Protein AF-A0A7W1BEU1-F1 (afdb_monomer_lite)

Secondary structure (DSSP, 8-state):
-HHHHHHHHHHHHHHHHHHHHHHHHS--TTPPPP-HHHHHHHHHHHHTS--SSTTSSSS-EEEEEE-SS--GGG-SEEEEEEETTEEEE-SSHHHHHHHHHHHHHTTPPP----

pLDDT: mean 84.26, std 11.95, range [44.59, 95.56]

Sequence (114 aa):
MEELAAQTYCQRAALELAALIRHQRKPTGRTRRDSALLRSCVTRALEALTIPDQVGDGPWQVGTRPLRRSGRGGLKFIPTAHRGETVVMVNTPQEAEELVAFLNFCGMQEFTSG

Structure (mmCIF, N/CA/C/O backbone):
data_AF-A0A7W1BEU1-F1
#
_entry.id   AF-A0A7W1BEU1-F1
#
loop_
_atom_site.group_PDB
_atom_site.id
_atom_site.type_symbol
_atom_site.label_atom_id
_atom_site.label_alt_id
_atom_site.label_comp_id
_atom_site.label_asym_id
_atom_site.label_entity_id
_atom_site.label_seq_id
_atom_site.pdbx_PDB_ins_code
_atom_site.Cartn_x
_atom_site.Cartn_y
_atom_site.Cartn_z
_atom_site.occupancy
_atom_site.B_iso_or_equiv
_atom_site.auth_seq_id
_atom_site.auth_comp_id
_atom_site.auth_asym_id
_atom_site.auth_atom_id
_atom_site.pdbx_PDB_model_num
ATOM 1 N N . MET A 1 1 ? -9.444 17.813 16.621 1.00 58.22 1 MET A N 1
ATOM 2 C CA . MET A 1 1 ? -9.096 18.329 15.273 1.00 58.22 1 MET A CA 1
ATOM 3 C C . MET A 1 1 ? -8.242 17.328 14.501 1.00 58.22 1 MET A C 1
ATOM 5 O O . MET A 1 1 ? -8.527 17.100 13.335 1.00 58.22 1 MET A O 1
ATOM 9 N N . GLU A 1 2 ? -7.254 16.699 15.142 1.00 59.03 2 GLU A N 1
ATOM 10 C CA . GLU A 1 2 ? -6.359 15.707 14.518 1.00 59.03 2 GLU A CA 1
ATOM 11 C C . GLU A 1 2 ? -7.083 14.448 14.012 1.00 59.03 2 GLU A C 1
ATOM 13 O O . GLU A 1 2 ? -6.791 13.968 12.923 1.00 59.03 2 GLU A O 1
ATOM 18 N N . GLU A 1 3 ? -8.111 13.984 14.723 1.00 58.03 3 GLU A N 1
ATOM 19 C CA . GLU A 1 3 ? -8.905 12.806 14.338 1.00 58.03 3 GLU A CA 1
ATOM 20 C C . GLU A 1 3 ? -9.653 12.984 12.997 1.00 58.03 3 GLU A C 1
ATOM 22 O O . GLU A 1 3 ? -9.668 12.089 12.153 1.00 58.03 3 GLU A O 1
ATOM 27 N N . LEU A 1 4 ? -10.177 14.190 12.730 1.00 61.69 4 LEU A N 1
ATOM 28 C CA . LEU A 1 4 ? -10.800 14.547 11.444 1.00 61.69 4 LEU A CA 1
ATOM 29 C C . LEU A 1 4 ? -9.769 14.615 10.303 1.00 61.69 4 LEU A C 1
ATOM 31 O O . LEU A 1 4 ? -10.073 14.271 9.155 1.00 61.69 4 LEU A O 1
ATOM 35 N N . ALA A 1 5 ? -8.539 15.039 10.606 1.00 71.00 5 ALA A N 1
ATOM 36 C CA . ALA A 1 5 ? -7.449 15.064 9.635 1.00 71.00 5 ALA A CA 1
ATOM 37 C C . ALA A 1 5 ? -6.998 13.638 9.276 1.00 71.00 5 ALA A C 1
ATOM 39 O O . ALA A 1 5 ? -6.882 13.319 8.091 1.00 71.00 5 ALA A O 1
ATOM 40 N N . ALA A 1 6 ? -6.840 12.760 10.272 1.00 68.62 6 ALA A N 1
ATOM 41 C CA . ALA A 1 6 ? -6.508 11.349 10.072 1.00 68.62 6 ALA A CA 1
ATOM 42 C C . ALA A 1 6 ? -7.557 10.630 9.207 1.00 68.62 6 ALA A C 1
ATOM 44 O O . ALA A 1 6 ? -7.209 9.974 8.222 1.00 68.62 6 ALA A O 1
ATOM 45 N N . GLN A 1 7 ? -8.848 10.840 9.487 1.00 75.81 7 GLN A N 1
ATOM 46 C CA . GLN A 1 7 ? -9.936 10.265 8.691 1.00 75.81 7 GLN A CA 1
ATOM 47 C C . GLN A 1 7 ? -9.905 10.745 7.229 1.00 75.81 7 GLN A C 1
ATOM 49 O O . GLN A 1 7 ? -10.108 9.957 6.300 1.00 75.81 7 GLN A O 1
ATOM 54 N N . THR A 1 8 ? -9.573 12.020 7.008 1.00 84.88 8 THR A N 1
ATOM 55 C CA . THR A 1 8 ? -9.420 12.595 5.662 1.00 84.88 8 THR A CA 1
ATOM 56 C C . THR A 1 8 ? -8.251 11.955 4.901 1.00 84.88 8 THR A C 1
ATOM 58 O O . THR A 1 8 ? -8.369 11.680 3.702 1.00 84.88 8 THR A O 1
ATOM 61 N N . TYR A 1 9 ? -7.129 11.675 5.572 1.00 86.06 9 TYR A N 1
ATOM 62 C CA . TYR A 1 9 ? -5.991 10.987 4.955 1.00 86.06 9 TYR A CA 1
ATOM 63 C C . TYR A 1 9 ? -6.307 9.528 4.616 1.00 86.06 9 TYR A C 1
ATOM 65 O O . TYR A 1 9 ? -5.982 9.100 3.507 1.00 86.06 9 TYR A O 1
ATOM 73 N N . CYS A 1 10 ? -7.004 8.795 5.493 1.00 87.94 10 CYS A N 1
ATOM 74 C CA . CYS A 1 10 ? -7.461 7.430 5.208 1.00 87.94 10 CYS A CA 1
ATOM 75 C C . CYS A 1 10 ? -8.337 7.373 3.944 1.00 87.94 10 CYS A C 1
ATOM 77 O O . CYS A 1 10 ? -8.099 6.550 3.059 1.00 87.94 10 CYS A O 1
ATOM 79 N N . GLN A 1 11 ? -9.307 8.283 3.803 1.00 87.94 11 GLN A N 1
ATOM 80 C CA . GLN A 1 11 ? -10.194 8.326 2.632 1.00 87.94 11 GLN A CA 1
ATOM 81 C C . GLN A 1 11 ? -9.445 8.644 1.330 1.00 87.94 11 GLN A C 1
ATOM 83 O O . GLN A 1 11 ? -9.637 7.966 0.319 1.00 87.94 11 GLN A O 1
ATOM 88 N N . ARG A 1 12 ? -8.562 9.652 1.343 1.00 89.12 12 ARG A N 1
ATOM 89 C CA . ARG A 1 12 ? -7.760 10.021 0.162 1.00 89.12 12 ARG A CA 1
ATOM 90 C C . ARG A 1 12 ? -6.811 8.900 -0.248 1.00 89.12 12 ARG A C 1
ATOM 92 O O . ARG A 1 12 ? -6.716 8.578 -1.432 1.00 89.12 12 ARG A O 1
ATOM 99 N N . ALA A 1 13 ? -6.153 8.274 0.724 1.00 89.88 13 ALA A N 1
ATOM 100 C CA . ALA A 1 13 ? -5.260 7.157 0.466 1.00 89.88 13 ALA A CA 1
ATOM 101 C C . ALA A 1 13 ? -6.005 5.955 -0.124 1.00 89.88 13 ALA A C 1
ATOM 103 O O . ALA A 1 13 ? -5.483 5.336 -1.043 1.00 89.88 13 ALA A O 1
ATOM 104 N N . ALA A 1 14 ? -7.229 5.657 0.327 1.00 90.69 14 ALA A N 1
ATOM 105 C CA . ALA A 1 14 ? -8.024 4.559 -0.226 1.00 90.69 14 ALA A CA 1
ATOM 106 C C . ALA A 1 14 ? -8.288 4.729 -1.736 1.00 90.69 14 ALA A C 1
ATOM 108 O O . ALA A 1 14 ? -8.179 3.763 -2.495 1.00 90.69 14 ALA A O 1
ATOM 109 N N . LEU A 1 15 ? -8.571 5.956 -2.192 1.00 90.44 15 LEU A N 1
ATOM 110 C CA . LEU A 1 15 ? -8.766 6.261 -3.615 1.00 90.44 15 LEU A CA 1
ATOM 111 C C . LEU A 1 15 ? -7.477 6.075 -4.425 1.00 90.44 15 LEU A C 1
ATOM 113 O O . LEU A 1 15 ? -7.488 5.423 -5.474 1.00 90.44 15 LEU A O 1
ATOM 117 N N . GLU A 1 16 ? -6.356 6.603 -3.928 1.00 92.88 16 GLU A N 1
ATOM 118 C CA . GLU A 1 16 ? -5.062 6.442 -4.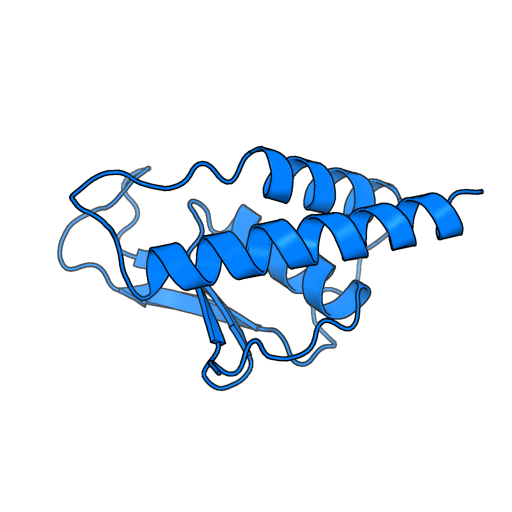598 1.00 92.88 16 GLU A CA 1
ATOM 119 C C . GLU A 1 16 ? -4.599 4.985 -4.616 1.00 92.88 16 GLU A C 1
ATOM 121 O O . GLU A 1 16 ? -4.057 4.515 -5.620 1.00 92.88 16 GLU A O 1
ATOM 126 N N . LEU A 1 17 ? -4.864 4.242 -3.543 1.00 92.81 17 LEU A N 1
ATOM 127 C CA . LEU A 1 17 ? -4.519 2.835 -3.430 1.00 92.81 17 LEU A CA 1
ATOM 128 C C . LEU A 1 17 ? -5.335 1.985 -4.404 1.00 92.81 17 LEU A C 1
ATOM 130 O O . LEU A 1 17 ? -4.760 1.166 -5.117 1.00 92.81 17 LEU A O 1
ATOM 134 N N . ALA A 1 18 ? -6.643 2.225 -4.522 1.00 91.38 18 ALA A N 1
ATOM 135 C CA . ALA A 1 18 ? -7.481 1.551 -5.512 1.00 91.38 18 ALA A CA 1
ATOM 136 C C . ALA A 1 18 ? -6.978 1.800 -6.947 1.00 91.38 18 ALA A C 1
ATOM 138 O O . ALA A 1 18 ? -6.905 0.873 -7.762 1.00 91.38 18 ALA A O 1
ATOM 139 N N . ALA A 1 19 ? -6.577 3.036 -7.260 1.00 90.38 19 ALA A N 1
ATOM 140 C CA . ALA A 1 19 ? -6.016 3.384 -8.563 1.00 90.38 19 ALA A CA 1
ATOM 141 C C . ALA A 1 19 ? -4.638 2.737 -8.805 1.00 90.38 19 ALA A C 1
ATOM 143 O O . ALA A 1 19 ? -4.369 2.244 -9.907 1.00 90.38 19 ALA A O 1
ATOM 144 N N . LEU A 1 20 ? -3.780 2.694 -7.781 1.00 92.31 20 LEU A N 1
ATOM 145 C CA . LEU A 1 20 ? -2.484 2.022 -7.825 1.00 92.31 20 LEU A CA 1
ATOM 146 C C . LEU A 1 20 ? -2.643 0.513 -8.035 1.00 92.31 20 LEU A C 1
ATOM 148 O O . LEU A 1 20 ? -2.025 -0.030 -8.947 1.00 92.31 20 LEU A O 1
ATOM 152 N N . ILE A 1 21 ? -3.501 -0.150 -7.258 1.00 91.88 21 ILE A N 1
ATOM 153 C CA . ILE A 1 21 ? -3.786 -1.588 -7.372 1.00 91.88 21 ILE A CA 1
ATOM 154 C C . ILE A 1 21 ? -4.302 -1.914 -8.774 1.00 91.88 21 ILE A C 1
ATOM 156 O O . ILE A 1 21 ? -3.801 -2.836 -9.420 1.00 91.88 21 ILE A O 1
ATOM 160 N N . ARG A 1 22 ? -5.253 -1.127 -9.293 1.00 90.62 22 ARG A N 1
ATOM 161 C CA . ARG A 1 22 ? -5.777 -1.305 -10.655 1.00 90.62 22 ARG A CA 1
ATOM 162 C C . ARG A 1 22 ? -4.665 -1.231 -11.699 1.00 90.62 22 ARG A C 1
ATOM 164 O O . ARG A 1 22 ? -4.588 -2.092 -12.574 1.00 90.62 22 ARG A O 1
ATOM 171 N N . HIS A 1 23 ? -3.789 -0.234 -11.585 1.00 90.75 23 HIS A N 1
ATOM 172 C CA . HIS A 1 23 ? -2.645 -0.084 -12.478 1.00 90.75 23 HIS A CA 1
ATOM 173 C C . HIS A 1 23 ? -1.639 -1.240 -12.341 1.00 90.75 23 HIS A C 1
ATOM 175 O O . HIS A 1 23 ? -1.127 -1.720 -13.344 1.00 90.75 23 HIS A O 1
ATOM 181 N N . GLN A 1 24 ? -1.375 -1.732 -11.129 1.00 90.69 24 GLN A N 1
ATOM 182 C CA . GLN A 1 24 ? -0.460 -2.857 -10.902 1.00 90.69 24 GLN A CA 1
ATOM 183 C C . GLN A 1 24 ? -1.002 -4.185 -11.439 1.00 90.69 24 GLN A C 1
ATOM 185 O O . GLN A 1 24 ? -0.225 -4.998 -11.940 1.00 90.69 24 GLN A O 1
ATOM 190 N N . ARG A 1 25 ? -2.323 -4.398 -11.366 1.00 89.00 25 ARG A N 1
ATOM 191 C CA . ARG A 1 25 ? -3.000 -5.573 -11.936 1.00 89.00 25 ARG A CA 1
ATOM 192 C C . ARG A 1 25 ? -3.020 -5.536 -13.467 1.00 89.00 25 ARG A C 1
ATOM 194 O O . ARG A 1 25 ? -2.850 -6.572 -14.103 1.00 89.00 25 ARG A O 1
ATOM 201 N N . LYS A 1 26 ? -3.223 -4.356 -14.063 1.00 87.69 26 LYS A N 1
ATOM 202 C CA . LYS A 1 26 ? -3.279 -4.152 -15.522 1.00 87.69 26 LYS A CA 1
ATOM 203 C C . LYS A 1 26 ? -2.378 -2.981 -15.941 1.00 87.69 26 LYS A C 1
ATOM 205 O O . LYS A 1 26 ? -2.885 -1.898 -16.241 1.00 87.69 26 LYS A O 1
ATOM 210 N N . PRO A 1 27 ? -1.047 -3.171 -15.955 1.00 83.19 27 PRO A N 1
ATOM 211 C CA . PRO A 1 27 ? -0.124 -2.105 -16.316 1.00 83.19 27 PRO A CA 1
ATOM 212 C C . PRO A 1 27 ? -0.276 -1.744 -17.796 1.00 83.19 27 PRO A C 1
ATOM 214 O O . PRO A 1 27 ? -0.149 -2.587 -18.683 1.00 83.19 27 PRO A O 1
ATOM 217 N N . THR A 1 28 ? -0.539 -0.470 -18.075 1.00 79.12 28 THR A N 1
ATOM 218 C CA . THR A 1 28 ? -0.591 0.070 -19.436 1.00 79.12 28 THR A CA 1
ATOM 219 C C . THR A 1 28 ? 0.817 0.466 -19.878 1.00 79.12 28 THR A C 1
ATOM 221 O O . THR A 1 28 ? 1.315 1.540 -19.533 1.00 79.12 28 THR A O 1
ATOM 224 N N . GLY A 1 29 ? 1.477 -0.413 -20.633 1.00 79.06 29 GLY A N 1
ATOM 225 C CA . GLY A 1 29 ? 2.838 -0.191 -21.124 1.00 79.06 29 GLY A CA 1
ATOM 226 C C . GLY A 1 29 ? 3.913 -0.359 -20.042 1.00 79.06 29 GLY A C 1
ATOM 227 O O . GLY A 1 29 ? 3.741 -1.098 -19.076 1.00 79.06 29 GLY A O 1
ATOM 228 N N . ARG A 1 30 ? 5.064 0.304 -20.224 1.00 75.88 30 ARG A N 1
ATOM 229 C CA . ARG A 1 30 ? 6.201 0.255 -19.276 1.00 75.88 30 ARG A CA 1
ATOM 230 C C . ARG A 1 30 ? 6.169 1.371 -18.224 1.00 75.88 30 ARG A C 1
ATOM 232 O O . ARG A 1 30 ? 7.088 1.472 -17.411 1.00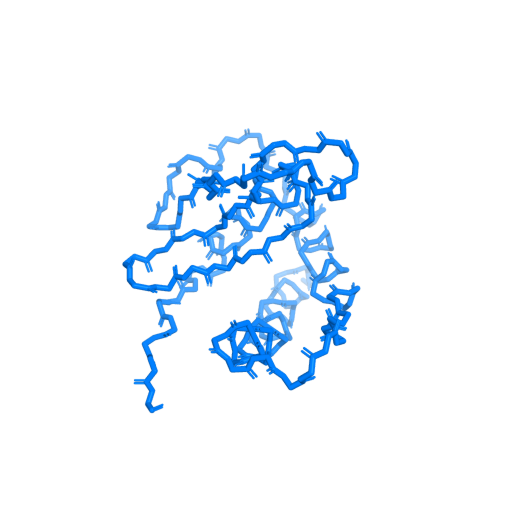 75.88 30 ARG A O 1
ATOM 239 N N . THR A 1 31 ? 5.141 2.213 -18.252 1.00 75.88 31 THR A N 1
ATOM 240 C CA . THR A 1 31 ? 5.015 3.373 -17.370 1.00 75.88 31 THR A CA 1
ATOM 241 C C . THR A 1 31 ? 4.497 2.936 -16.011 1.00 75.88 31 THR A C 1
ATOM 243 O O . THR A 1 31 ? 3.540 2.173 -15.926 1.00 75.88 31 THR A O 1
ATOM 246 N N . ARG A 1 32 ? 5.127 3.434 -14.946 1.00 77.25 32 ARG A N 1
ATOM 247 C CA . ARG A 1 32 ? 4.647 3.249 -13.575 1.00 77.25 32 ARG A CA 1
ATOM 248 C C . ARG A 1 32 ? 3.739 4.409 -13.196 1.00 77.25 32 ARG A C 1
ATOM 250 O O . ARG A 1 32 ? 4.054 5.553 -13.517 1.00 77.25 32 ARG A O 1
ATOM 257 N N . ARG A 1 33 ? 2.663 4.121 -12.470 1.00 83.50 33 ARG A N 1
ATOM 258 C CA . ARG A 1 33 ? 1.891 5.151 -11.772 1.00 83.50 33 ARG A CA 1
ATOM 259 C C . ARG A 1 33 ? 2.733 5.738 -10.637 1.00 83.50 33 ARG A C 1
ATOM 261 O O . ARG A 1 33 ? 3.338 4.988 -9.872 1.00 83.50 33 ARG A O 1
ATOM 268 N N . ASP A 1 34 ? 2.759 7.063 -10.545 1.00 82.88 34 ASP A N 1
ATOM 269 C CA . ASP A 1 34 ? 3.323 7.761 -9.393 1.00 82.88 34 ASP A CA 1
ATOM 270 C C . ASP A 1 34 ? 2.442 7.534 -8.154 1.00 82.88 34 ASP A C 1
ATOM 272 O O . ASP A 1 34 ? 1.215 7.572 -8.231 1.00 82.88 34 ASP A O 1
ATOM 276 N N . SER A 1 35 ? 3.077 7.275 -7.015 1.00 86.00 35 SER A N 1
ATOM 277 C CA . SER A 1 35 ? 2.436 7.080 -5.714 1.00 86.00 35 SER A CA 1
ATOM 278 C C . SER A 1 35 ? 2.818 8.172 -4.708 1.00 86.00 35 SER A C 1
ATOM 280 O O . SER A 1 35 ? 2.615 7.994 -3.510 1.00 86.00 35 SER A O 1
ATOM 282 N N . ALA A 1 36 ? 3.371 9.309 -5.151 1.00 89.12 36 ALA A N 1
ATOM 283 C CA . ALA A 1 36 ? 3.754 10.424 -4.281 1.00 89.12 36 ALA A CA 1
ATOM 284 C C . ALA A 1 36 ? 2.611 10.919 -3.379 1.00 89.12 36 ALA A C 1
ATOM 286 O O . ALA A 1 36 ? 2.834 11.131 -2.189 1.00 89.12 36 ALA A O 1
ATOM 287 N N . LEU A 1 37 ? 1.387 11.034 -3.909 1.00 88.00 37 LEU A N 1
ATOM 288 C CA . LEU A 1 37 ? 0.218 11.432 -3.115 1.00 88.00 37 LEU A CA 1
ATOM 289 C C . LEU A 1 37 ? -0.128 10.397 -2.037 1.00 88.00 37 LEU A C 1
ATOM 291 O O . LEU A 1 37 ? -0.332 10.771 -0.885 1.00 88.00 37 LEU A O 1
ATOM 295 N N . LEU A 1 38 ? -0.121 9.104 -2.385 1.00 90.81 38 LEU A N 1
ATOM 296 C CA . LEU A 1 38 ? -0.328 8.020 -1.421 1.00 90.81 38 LEU A CA 1
ATOM 297 C C . LEU A 1 38 ? 0.720 8.081 -0.304 1.00 90.81 38 LEU A C 1
ATOM 299 O O . LEU A 1 38 ? 0.355 8.063 0.867 1.00 90.81 38 LEU A O 1
ATOM 303 N N . ARG A 1 39 ? 2.003 8.217 -0.663 1.00 90.62 39 ARG A N 1
ATOM 304 C CA . ARG A 1 39 ? 3.102 8.335 0.306 1.00 90.62 39 ARG A CA 1
ATOM 305 C C . ARG A 1 39 ? 2.906 9.533 1.226 1.00 90.62 39 ARG A C 1
ATOM 307 O O . ARG A 1 39 ? 2.995 9.381 2.433 1.00 90.62 39 ARG A O 1
ATOM 314 N N . SER A 1 40 ? 2.539 10.692 0.678 1.00 89.88 40 SER A N 1
ATOM 315 C CA . SER A 1 40 ? 2.254 11.872 1.496 1.00 89.88 40 SER A CA 1
ATOM 316 C C . SER A 1 40 ? 1.098 11.643 2.473 1.00 89.88 40 SER A C 1
ATOM 318 O O . SER A 1 40 ? 1.183 12.121 3.599 1.00 89.88 40 SER A O 1
ATOM 320 N N . CYS A 1 41 ? 0.023 10.951 2.079 1.00 88.81 41 CYS A N 1
ATOM 321 C CA . CYS A 1 41 ? -1.077 10.639 2.996 1.00 88.81 41 CYS A CA 1
ATOM 322 C C . CYS A 1 41 ? -0.646 9.671 4.102 1.00 88.81 41 CYS A C 1
ATOM 324 O O . CYS A 1 41 ? -0.974 9.912 5.260 1.00 88.81 41 CYS A O 1
ATOM 326 N N . VAL A 1 42 ? 0.105 8.623 3.750 1.00 89.69 42 VAL A N 1
ATOM 327 C CA . VAL A 1 42 ? 0.648 7.643 4.702 1.00 89.69 42 VAL A CA 1
ATOM 328 C C . VAL A 1 42 ? 1.540 8.342 5.723 1.00 89.69 42 VAL A C 1
ATOM 330 O O . VAL A 1 42 ? 1.260 8.267 6.913 1.00 89.69 42 VAL A O 1
ATOM 333 N N . THR A 1 43 ? 2.542 9.102 5.273 1.00 88.56 43 THR A N 1
ATOM 334 C CA . THR A 1 43 ? 3.458 9.823 6.166 1.00 88.56 43 THR A CA 1
ATOM 335 C C . THR A 1 43 ? 2.703 10.762 7.102 1.00 88.56 43 THR A C 1
ATOM 337 O O . THR A 1 43 ? 2.914 10.713 8.304 1.00 88.56 43 THR A O 1
ATOM 340 N N . ARG A 1 44 ? 1.763 11.567 6.587 1.00 86.69 44 ARG A N 1
ATOM 341 C CA . ARG A 1 44 ? 0.992 12.508 7.419 1.00 86.69 44 ARG A CA 1
ATOM 342 C C . ARG A 1 44 ? 0.099 11.819 8.445 1.00 86.69 44 ARG A C 1
ATOM 344 O O . ARG A 1 44 ? -0.053 12.325 9.551 1.00 86.69 44 ARG A O 1
ATOM 351 N N . ALA A 1 45 ? -0.515 10.699 8.078 1.00 83.06 45 ALA A N 1
ATOM 352 C CA . ALA A 1 45 ? -1.334 9.931 9.003 1.00 83.06 45 ALA A CA 1
ATOM 353 C C . ALA A 1 45 ? -0.481 9.261 10.084 1.00 83.06 45 ALA A C 1
ATOM 355 O O . ALA A 1 45 ? -0.864 9.291 11.246 1.00 83.06 45 ALA A O 1
ATOM 356 N N . LEU A 1 46 ? 0.684 8.718 9.721 1.00 82.25 46 LEU A N 1
ATOM 357 C CA . LEU A 1 46 ? 1.614 8.125 10.678 1.00 82.25 46 LEU A CA 1
ATOM 358 C C . LEU A 1 46 ? 2.261 9.176 11.586 1.00 82.25 46 LEU A C 1
ATOM 360 O O . LEU A 1 46 ? 2.408 8.912 12.764 1.00 82.25 46 LEU A O 1
ATOM 364 N N . GLU A 1 47 ? 2.583 10.378 11.098 1.00 82.81 47 GLU A N 1
ATOM 365 C CA . GLU A 1 47 ? 3.067 11.492 11.937 1.00 82.81 47 GLU A CA 1
ATOM 366 C C . GLU A 1 47 ? 2.043 11.902 13.007 1.00 82.81 47 GLU A C 1
ATOM 368 O O . GLU A 1 47 ? 2.417 12.266 14.120 1.00 82.81 47 GLU A O 1
ATOM 373 N N . ALA A 1 48 ? 0.749 11.845 12.674 1.00 73.38 48 ALA A N 1
ATOM 374 C CA . ALA A 1 48 ? -0.337 12.133 13.609 1.00 73.38 48 ALA A CA 1
ATOM 375 C C . ALA A 1 48 ? -0.554 11.010 14.638 1.00 73.38 48 ALA A C 1
ATOM 377 O O . ALA A 1 48 ? -1.246 11.208 15.635 1.00 73.38 48 ALA A O 1
ATOM 378 N N . LEU A 1 49 ? 0.024 9.833 14.404 1.00 68.38 49 LEU A N 1
ATOM 379 C CA . LEU A 1 49 ? -0.074 8.687 15.285 1.00 68.38 49 LEU A CA 1
ATOM 380 C C . LEU A 1 49 ? 1.253 8.519 16.008 1.00 68.38 49 LEU A C 1
ATOM 382 O O . LEU A 1 49 ? 2.290 8.249 15.416 1.00 68.38 49 LEU A O 1
ATOM 386 N N . THR A 1 50 ? 1.247 8.641 17.325 1.00 60.94 50 THR A N 1
ATOM 387 C CA . THR A 1 50 ? 2.414 8.264 18.121 1.00 60.94 50 THR A CA 1
ATOM 388 C C . THR A 1 50 ? 2.523 6.732 18.093 1.00 60.94 50 THR A C 1
ATOM 390 O O . THR A 1 50 ? 1.992 6.070 18.977 1.00 60.94 50 THR A O 1
ATOM 393 N N . ILE A 1 51 ? 3.112 6.139 17.043 1.00 58.59 51 ILE A N 1
ATOM 394 C CA . ILE A 1 51 ? 3.209 4.676 16.885 1.00 58.59 51 ILE A CA 1
ATOM 395 C C . ILE A 1 51 ? 4.621 4.196 17.226 1.00 58.59 51 ILE A C 1
ATOM 397 O O . ILE A 1 51 ? 5.533 4.394 16.424 1.00 58.59 51 ILE A O 1
ATOM 401 N N . PRO A 1 52 ? 4.796 3.491 18.357 1.00 51.25 52 PRO A N 1
ATOM 402 C CA . PRO A 1 52 ? 5.909 2.560 18.509 1.00 51.25 52 PRO A CA 1
ATOM 403 C C . PRO A 1 52 ? 5.520 1.102 18.202 1.00 51.25 52 PRO A C 1
ATOM 405 O O . PRO A 1 52 ? 6.364 0.377 17.697 1.00 51.25 52 PRO A O 1
ATOM 408 N N . ASP A 1 53 ? 4.267 0.669 18.429 1.00 51.97 53 ASP A N 1
ATOM 409 C CA . ASP A 1 53 ? 3.980 -0.780 18.586 1.00 51.97 53 ASP A CA 1
ATOM 410 C C . ASP A 1 53 ? 2.835 -1.384 17.745 1.00 51.97 53 ASP A C 1
ATOM 412 O O . ASP A 1 53 ? 2.697 -2.603 17.692 1.00 51.97 53 ASP A O 1
ATOM 416 N N . GLN A 1 54 ? 2.012 -0.602 17.037 1.00 52.31 54 GLN A N 1
ATOM 417 C CA . GLN A 1 54 ? 0.834 -1.159 16.331 1.00 52.31 54 GLN A CA 1
ATOM 418 C C . GLN A 1 54 ? 1.105 -1.679 14.910 1.00 52.31 54 GLN A C 1
ATOM 420 O O . GLN A 1 54 ? 0.183 -2.076 14.202 1.00 52.31 54 GLN A O 1
ATOM 425 N N . VAL A 1 55 ? 2.368 -1.720 14.477 1.00 54.34 55 VAL A N 1
ATOM 426 C CA . VAL A 1 55 ? 2.737 -2.240 13.147 1.00 54.34 55 VAL A CA 1
ATOM 427 C C . VAL A 1 55 ? 2.479 -3.757 13.039 1.00 54.34 55 VAL A C 1
ATOM 429 O O . VAL A 1 55 ? 2.317 -4.267 11.932 1.00 54.34 55 VAL A O 1
ATOM 432 N N . GLY A 1 56 ? 2.385 -4.473 14.170 1.00 55.66 56 GLY A N 1
ATOM 433 C CA . GLY A 1 56 ? 2.222 -5.933 14.211 1.00 55.66 56 GLY A CA 1
ATOM 434 C C . GLY A 1 56 ? 0.783 -6.467 14.259 1.00 55.66 56 GLY A C 1
ATOM 435 O O . GLY A 1 56 ? 0.550 -7.586 13.805 1.00 55.66 56 GLY A O 1
ATOM 436 N N . ASP A 1 57 ? -0.183 -5.689 14.753 1.00 69.88 57 ASP A N 1
ATOM 437 C CA . ASP A 1 57 ? -1.545 -6.176 15.017 1.00 69.88 57 ASP A CA 1
ATOM 438 C C . ASP A 1 57 ? -2.523 -5.720 13.930 1.00 69.88 57 ASP A C 1
ATOM 440 O O . ASP A 1 57 ? -3.254 -4.738 14.064 1.00 69.88 57 ASP A O 1
ATOM 444 N N . GLY A 1 58 ? -2.559 -6.448 12.814 1.00 82.81 58 GLY A N 1
ATOM 445 C CA . GLY A 1 58 ? -3.604 -6.238 11.822 1.00 82.81 58 GLY A CA 1
ATOM 446 C C . GLY A 1 58 ? -3.580 -7.201 10.636 1.00 82.81 58 GLY A C 1
ATOM 447 O O . GLY A 1 58 ? -2.628 -7.957 10.434 1.00 82.81 58 GLY A O 1
ATOM 448 N N . PRO A 1 59 ? -4.665 -7.221 9.844 1.00 92.44 59 PRO A N 1
ATOM 449 C CA . PRO A 1 59 ? -4.832 -8.182 8.760 1.00 92.44 59 PRO A CA 1
ATOM 450 C C . PRO A 1 59 ? -3.943 -7.892 7.542 1.00 92.44 59 PRO A C 1
ATOM 452 O O . PRO A 1 59 ? -3.782 -8.773 6.697 1.00 92.44 59 PRO A O 1
ATOM 455 N N . TRP A 1 60 ? -3.394 -6.679 7.417 1.00 93.81 60 TRP A N 1
ATOM 456 C CA . TRP A 1 60 ? -2.366 -6.378 6.425 1.00 93.81 60 TRP A CA 1
ATOM 457 C C . TRP A 1 60 ? -0.990 -6.759 6.942 1.00 93.81 60 TRP A C 1
ATOM 459 O O . TRP A 1 60 ? -0.662 -6.518 8.100 1.00 93.81 60 TRP A O 1
ATOM 469 N N . GLN A 1 61 ? -0.186 -7.331 6.053 1.00 94.38 61 GLN A N 1
ATOM 470 C CA . GLN A 1 61 ? 1.112 -7.907 6.367 1.00 94.38 61 GLN A CA 1
ATOM 471 C C . GLN A 1 61 ? 2.173 -7.440 5.369 1.00 94.38 61 GLN A C 1
ATOM 473 O O . GLN A 1 61 ? 1.900 -7.222 4.179 1.00 94.38 61 GLN A O 1
ATOM 478 N N . VAL A 1 62 ? 3.412 -7.308 5.845 1.00 94.69 62 VAL A N 1
ATOM 479 C CA . VAL A 1 62 ? 4.572 -7.040 4.987 1.00 94.69 62 VAL A CA 1
ATOM 480 C C . VAL A 1 62 ? 4.961 -8.331 4.275 1.00 94.69 62 VAL A C 1
ATOM 482 O O . VAL A 1 62 ? 4.939 -9.418 4.844 1.00 94.69 62 VAL A O 1
ATOM 485 N N . GLY A 1 63 ? 5.317 -8.223 3.003 1.00 94.19 63 GLY A N 1
ATOM 486 C CA . GLY A 1 63 ? 5.779 -9.341 2.197 1.00 94.19 63 GLY A CA 1
ATOM 487 C C . GLY A 1 63 ? 6.812 -8.907 1.172 1.00 94.19 63 GLY A C 1
ATOM 488 O O . GLY A 1 63 ? 7.170 -7.731 1.054 1.00 94.19 63 GLY A O 1
ATOM 489 N N . THR A 1 64 ? 7.285 -9.873 0.393 1.00 95.12 64 THR A N 1
ATOM 490 C CA . THR A 1 64 ? 8.186 -9.605 -0.725 1.00 95.12 64 THR A CA 1
ATOM 491 C C . THR A 1 64 ? 7.846 -10.485 -1.919 1.00 95.12 64 THR A C 1
ATOM 493 O O . THR A 1 64 ? 7.373 -11.612 -1.780 1.00 95.12 64 THR A O 1
ATOM 496 N N . ARG A 1 65 ? 8.122 -9.975 -3.121 1.00 92.31 65 ARG A N 1
ATOM 497 C CA . ARG A 1 65 ? 8.047 -10.735 -4.369 1.00 92.31 65 ARG A CA 1
ATOM 498 C C . ARG A 1 65 ? 9.435 -10.826 -5.004 1.00 92.31 65 ARG A C 1
ATOM 500 O O . ARG A 1 65 ? 9.998 -9.783 -5.341 1.00 92.31 65 ARG A O 1
ATOM 507 N N . PRO A 1 66 ? 9.998 -12.026 -5.221 1.00 93.06 66 PRO A N 1
ATOM 508 C CA . PRO A 1 66 ? 11.344 -12.162 -5.765 1.00 93.06 66 PRO A CA 1
ATOM 509 C C . PRO A 1 66 ? 11.431 -11.651 -7.208 1.00 93.06 66 PRO A C 1
ATOM 511 O O . PRO A 1 66 ? 10.500 -11.801 -8.006 1.00 93.06 66 PRO A O 1
ATOM 514 N N . LEU A 1 67 ? 12.578 -11.069 -7.558 1.00 90.50 67 LEU A N 1
ATOM 515 C CA . LEU A 1 67 ? 12.906 -10.634 -8.910 1.00 90.50 67 LEU A CA 1
ATOM 516 C C . LEU A 1 67 ? 13.993 -11.524 -9.516 1.00 90.50 67 LEU A C 1
ATOM 518 O O . LEU A 1 67 ? 14.952 -11.907 -8.855 1.00 90.50 67 LEU A O 1
ATOM 522 N N . ARG A 1 68 ? 13.888 -11.792 -10.823 1.00 89.44 68 ARG A N 1
ATOM 523 C CA . ARG A 1 68 ? 14.928 -12.520 -11.578 1.00 89.44 68 ARG A CA 1
ATOM 524 C C . ARG A 1 68 ? 16.199 -11.692 -11.817 1.00 89.44 68 ARG A C 1
ATOM 526 O O . ARG A 1 68 ? 17.243 -12.252 -12.124 1.00 89.44 68 ARG A O 1
ATOM 533 N N . ARG A 1 69 ? 16.101 -10.363 -11.739 1.00 87.88 69 ARG A N 1
ATOM 534 C CA . ARG A 1 69 ? 17.200 -9.395 -11.891 1.00 87.88 69 ARG A CA 1
ATOM 535 C C . ARG A 1 69 ? 17.007 -8.278 -10.874 1.00 87.88 69 ARG A C 1
ATOM 537 O O . ARG A 1 69 ? 15.865 -8.001 -10.514 1.00 87.88 69 ARG A O 1
ATOM 544 N N . SER A 1 70 ? 18.089 -7.628 -10.451 1.00 87.25 70 SER A N 1
ATOM 545 C CA . SER A 1 70 ? 17.995 -6.494 -9.528 1.00 87.25 70 SER A CA 1
ATOM 546 C C . SER A 1 70 ? 17.052 -5.415 -10.070 1.00 87.25 70 SER A C 1
ATOM 548 O O . SER A 1 70 ? 17.147 -5.004 -11.227 1.00 87.25 70 SER A O 1
ATOM 550 N N . GLY A 1 71 ? 16.113 -4.999 -9.226 1.00 81.56 71 GLY A N 1
ATOM 551 C CA . GLY A 1 71 ? 15.179 -3.909 -9.455 1.00 81.56 71 GLY A CA 1
ATOM 552 C C . GLY A 1 71 ? 15.759 -2.554 -9.049 1.00 81.56 71 GLY A C 1
ATOM 553 O O . GLY A 1 71 ? 16.975 -2.348 -9.019 1.00 81.56 71 GLY A O 1
ATOM 554 N N . ARG A 1 72 ? 14.873 -1.600 -8.735 1.00 74.44 72 ARG A N 1
ATOM 555 C CA . ARG A 1 72 ? 15.280 -0.270 -8.252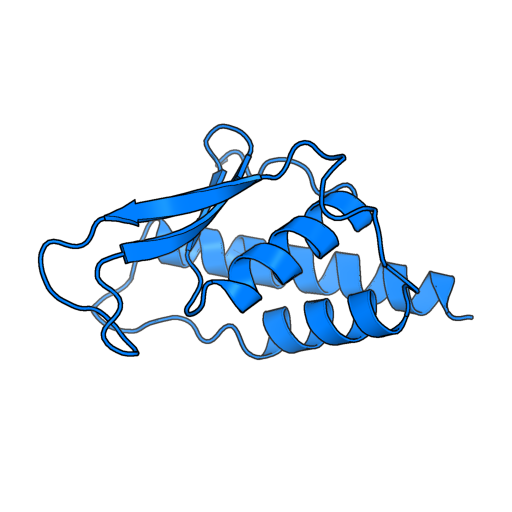 1.00 74.44 72 ARG A CA 1
ATOM 556 C C . ARG A 1 72 ? 16.027 -0.384 -6.922 1.00 74.44 72 ARG A C 1
ATOM 558 O O . ARG A 1 72 ? 15.747 -1.274 -6.126 1.00 74.44 72 ARG A O 1
ATOM 565 N N . GLY A 1 73 ? 17.001 0.504 -6.717 1.00 79.62 73 GLY A N 1
ATOM 566 C CA . GLY A 1 73 ? 17.841 0.496 -5.515 1.00 79.62 73 GLY A CA 1
ATOM 567 C C . GLY A 1 73 ? 18.703 -0.764 -5.363 1.00 79.62 73 GLY A C 1
ATOM 568 O O . GLY A 1 73 ? 19.171 -1.044 -4.270 1.00 79.62 73 GLY A O 1
ATOM 569 N N . GLY A 1 74 ? 18.877 -1.557 -6.430 1.00 85.44 74 GLY A N 1
ATOM 570 C CA . GLY A 1 74 ? 19.637 -2.810 -6.388 1.00 85.44 74 GLY A CA 1
ATOM 571 C C . GLY A 1 74 ? 18.902 -3.983 -5.727 1.00 85.44 74 GLY A C 1
ATOM 572 O O . GLY A 1 74 ? 19.479 -5.066 -5.616 1.00 85.44 74 GLY A O 1
ATOM 573 N N . LEU A 1 75 ? 17.636 -3.807 -5.327 1.00 88.38 75 LEU A N 1
ATOM 574 C CA . LEU A 1 75 ? 16.867 -4.829 -4.617 1.00 88.38 75 LEU A CA 1
ATOM 575 C C . LEU A 1 75 ? 16.609 -6.056 -5.496 1.00 88.38 75 LEU A C 1
ATOM 577 O O . LEU A 1 75 ? 16.189 -5.942 -6.645 1.00 88.38 75 LEU A O 1
ATOM 581 N N . LYS A 1 76 ? 16.797 -7.255 -4.940 1.00 92.69 76 LYS A N 1
ATOM 582 C CA . LYS A 1 76 ? 16.493 -8.532 -5.620 1.00 92.69 76 LYS A CA 1
ATOM 583 C C . LYS A 1 76 ? 15.031 -8.969 -5.461 1.00 92.69 76 LYS A C 1
ATOM 585 O O . LYS A 1 76 ? 14.662 -10.072 -5.853 1.00 92.69 76 LYS A O 1
ATOM 590 N N . PHE A 1 77 ? 14.201 -8.112 -4.884 1.00 93.31 77 PHE A N 1
ATOM 591 C CA . PHE A 1 77 ? 12.790 -8.352 -4.628 1.00 93.31 77 PHE A CA 1
ATOM 592 C C . PHE A 1 77 ? 12.009 -7.038 -4.721 1.00 93.31 77 PHE A C 1
ATOM 594 O O . PHE A 1 77 ? 12.587 -5.952 -4.681 1.00 93.31 77 PHE A O 1
ATOM 601 N N . ILE A 1 78 ? 10.692 -7.148 -4.863 1.00 92.31 78 ILE A N 1
ATOM 602 C CA . ILE A 1 78 ? 9.741 -6.049 -4.736 1.00 92.31 78 ILE A CA 1
ATOM 603 C C . ILE A 1 78 ? 9.131 -6.140 -3.333 1.00 92.31 78 ILE A C 1
ATOM 605 O O . ILE A 1 78 ? 8.526 -7.170 -3.031 1.00 92.31 78 ILE A O 1
ATOM 609 N N . PRO A 1 79 ? 9.281 -5.120 -2.479 1.00 94.56 79 PRO A N 1
ATOM 610 C CA . PRO A 1 79 ? 8.566 -5.041 -1.209 1.00 94.56 79 PRO A CA 1
ATOM 611 C C . PRO A 1 79 ? 7.054 -4.920 -1.438 1.00 94.56 79 PRO A C 1
ATOM 613 O O . PRO A 1 79 ? 6.616 -4.250 -2.381 1.00 94.56 79 PRO A O 1
ATOM 616 N N . THR A 1 80 ? 6.248 -5.572 -0.601 1.00 95.56 80 THR A N 1
ATOM 617 C CA . THR A 1 80 ? 4.788 -5.592 -0.755 1.00 95.56 80 THR A CA 1
ATOM 618 C C . THR A 1 80 ? 4.051 -5.419 0.565 1.00 95.56 80 THR A C 1
ATOM 620 O O . THR A 1 80 ? 4.474 -5.974 1.574 1.00 95.56 80 THR A O 1
ATOM 623 N N . ALA A 1 81 ? 2.893 -4.763 0.522 1.00 95.12 81 ALA A N 1
ATOM 624 C CA . ALA A 1 81 ? 1.847 -4.886 1.535 1.00 95.12 81 ALA A CA 1
ATOM 625 C C . ALA A 1 81 ? 0.763 -5.835 1.006 1.00 95.12 81 ALA A C 1
ATOM 627 O O . ALA A 1 81 ? 0.362 -5.710 -0.155 1.00 95.12 81 ALA A O 1
ATOM 628 N N . HIS A 1 82 ? 0.302 -6.789 1.811 1.00 95.06 82 HIS A N 1
ATOM 629 C CA . HIS A 1 82 ? -0.689 -7.766 1.361 1.00 95.06 82 HIS A CA 1
ATOM 630 C C . HIS A 1 82 ? -1.737 -8.107 2.418 1.00 95.06 82 HIS A C 1
ATOM 632 O O . HIS A 1 82 ? -1.457 -8.083 3.613 1.00 95.06 82 HIS A O 1
ATOM 638 N N . ARG A 1 83 ? -2.943 -8.429 1.946 1.00 94.44 83 ARG A N 1
ATOM 639 C CA . ARG A 1 83 ? -4.062 -8.982 2.716 1.00 94.44 83 ARG A CA 1
ATOM 640 C C . ARG A 1 83 ? -4.918 -9.811 1.762 1.00 94.44 83 ARG A C 1
ATOM 642 O O . ARG A 1 83 ? -5.417 -9.264 0.779 1.00 94.44 83 ARG A O 1
ATOM 649 N N . GLY A 1 84 ? -5.077 -11.103 2.047 1.00 91.38 84 GLY A N 1
ATOM 650 C CA . GLY A 1 84 ? -5.797 -12.019 1.156 1.00 91.38 84 GLY A CA 1
ATOM 651 C C . GLY A 1 84 ? -5.172 -12.061 -0.243 1.00 91.38 84 GLY A C 1
ATOM 652 O O . GLY A 1 84 ? -3.970 -12.279 -0.392 1.00 91.38 84 GLY A O 1
ATOM 653 N N . GLU A 1 85 ? -5.980 -11.808 -1.266 1.00 90.81 85 GLU A N 1
ATOM 654 C CA . GLU A 1 85 ? -5.582 -11.708 -2.673 1.00 90.81 85 GLU A CA 1
ATOM 655 C C . GLU A 1 85 ? -5.105 -10.302 -3.071 1.00 90.81 85 GLU A C 1
ATOM 657 O O . GLU A 1 85 ? -4.594 -10.087 -4.179 1.00 90.81 85 GLU A O 1
ATOM 662 N N . THR A 1 86 ? -5.262 -9.306 -2.197 1.00 93.50 86 THR A N 1
ATOM 663 C CA . THR A 1 86 ? -4.757 -7.964 -2.477 1.00 93.50 86 THR A CA 1
ATOM 664 C C . THR A 1 86 ? -3.278 -7.861 -2.153 1.00 93.50 86 THR A C 1
ATOM 666 O O . THR A 1 86 ? -2.860 -7.994 -1.006 1.00 93.50 86 THR A O 1
ATOM 669 N N . VAL A 1 87 ? -2.490 -7.546 -3.182 1.00 94.50 87 VAL A N 1
ATOM 670 C CA . VAL A 1 87 ? -1.054 -7.282 -3.084 1.00 94.50 87 VAL A CA 1
ATOM 671 C C . VAL A 1 87 ? -0.771 -5.896 -3.649 1.00 94.50 87 VAL A C 1
ATOM 673 O O . VAL A 1 87 ? -1.083 -5.616 -4.808 1.00 94.50 87 VAL A O 1
ATOM 676 N N . VAL A 1 88 ? -0.145 -5.047 -2.839 1.00 94.25 88 VAL A N 1
ATOM 677 C CA . VAL A 1 88 ? 0.327 -3.717 -3.222 1.00 94.25 88 VAL A CA 1
ATOM 678 C C . VAL A 1 88 ? 1.846 -3.746 -3.276 1.00 94.25 88 VAL A C 1
ATOM 680 O O . VAL A 1 88 ? 2.511 -3.965 -2.269 1.00 94.25 88 VAL A O 1
ATOM 683 N N . MET A 1 89 ? 2.408 -3.521 -4.458 1.00 93.62 89 MET A N 1
ATOM 684 C CA . MET A 1 89 ? 3.853 -3.406 -4.660 1.00 93.62 89 MET A CA 1
ATOM 685 C C . MET A 1 89 ? 4.322 -1.969 -4.410 1.00 93.62 89 MET A C 1
ATOM 687 O O . MET A 1 89 ? 3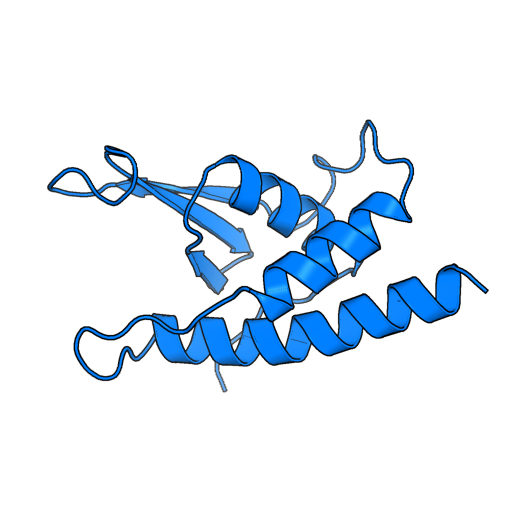.751 -1.033 -4.971 1.00 93.62 89 MET A O 1
ATOM 691 N N . VAL A 1 90 ? 5.389 -1.790 -3.634 1.00 91.81 90 VAL A N 1
ATOM 692 C CA . VAL A 1 90 ? 5.991 -0.474 -3.336 1.00 91.81 90 VAL A CA 1
ATOM 693 C C . VAL A 1 90 ? 7.479 -0.453 -3.708 1.00 91.81 90 VAL A C 1
ATOM 695 O O . VAL A 1 90 ? 8.002 -1.434 -4.244 1.00 91.81 90 VAL A O 1
ATOM 698 N N . ASN A 1 91 ? 8.161 0.684 -3.534 1.00 88.50 91 ASN A N 1
ATOM 699 C CA . ASN A 1 91 ? 9.531 0.845 -4.027 1.00 88.50 91 ASN A CA 1
ATOM 700 C C . ASN A 1 91 ? 10.595 0.426 -3.010 1.00 88.50 91 ASN A C 1
ATOM 702 O O . ASN A 1 91 ? 11.676 0.009 -3.431 1.00 88.50 91 ASN A O 1
ATOM 706 N N . THR A 1 92 ? 10.320 0.544 -1.709 1.00 90.50 92 THR A N 1
ATOM 707 C CA . THR A 1 92 ? 11.292 0.269 -0.637 1.00 90.50 92 THR A CA 1
ATOM 708 C C . THR A 1 92 ? 10.682 -0.591 0.478 1.00 90.50 92 THR A C 1
ATOM 710 O O . THR A 1 92 ? 9.460 -0.616 0.621 1.00 90.50 92 THR A O 1
ATOM 713 N N . PRO A 1 93 ? 11.500 -1.332 1.253 1.00 91.88 93 PRO A N 1
ATOM 714 C CA . PRO A 1 93 ? 11.017 -2.072 2.422 1.00 91.88 93 PRO A CA 1
ATOM 715 C C . PRO A 1 93 ? 10.317 -1.164 3.439 1.00 91.88 93 PRO A C 1
ATOM 717 O O . PRO A 1 93 ? 9.211 -1.474 3.862 1.00 91.88 93 PRO A O 1
ATOM 720 N N . GLN A 1 94 ? 10.900 0.008 3.703 1.00 91.00 94 GLN A N 1
ATOM 721 C CA . GLN A 1 94 ? 10.320 1.029 4.575 1.00 91.00 94 GLN A CA 1
ATOM 722 C C . GLN A 1 94 ? 8.917 1.459 4.117 1.00 91.00 94 GLN A C 1
ATOM 724 O O . GLN A 1 94 ? 7.991 1.489 4.919 1.00 91.00 94 GLN A O 1
ATOM 729 N N . GLU A 1 95 ? 8.724 1.716 2.815 1.00 91.25 95 GLU A N 1
ATOM 730 C CA . GLU A 1 95 ? 7.399 2.057 2.276 1.00 91.25 95 GLU A CA 1
ATOM 731 C C . GLU A 1 95 ? 6.380 0.926 2.505 1.00 91.25 95 GLU A C 1
ATOM 733 O O . GLU A 1 95 ? 5.186 1.196 2.599 1.00 91.25 95 GLU A O 1
ATOM 738 N N . ALA A 1 96 ? 6.816 -0.339 2.567 1.00 93.19 96 ALA A N 1
ATOM 739 C CA . ALA A 1 96 ? 5.920 -1.467 2.809 1.00 93.19 96 ALA A CA 1
ATOM 740 C C . ALA A 1 96 ? 5.491 -1.530 4.279 1.00 93.19 96 ALA A C 1
ATOM 742 O O . ALA A 1 96 ? 4.311 -1.736 4.548 1.00 93.19 96 ALA A O 1
ATOM 743 N N . GLU A 1 97 ? 6.426 -1.320 5.205 1.00 92.25 97 GLU A N 1
ATOM 744 C CA . GLU A 1 97 ? 6.160 -1.270 6.648 1.00 92.25 97 GLU A CA 1
ATOM 745 C C . GLU A 1 97 ? 5.222 -0.111 7.000 1.00 92.25 97 GLU A C 1
ATOM 747 O O . GLU A 1 97 ? 4.182 -0.320 7.625 1.00 92.25 97 GLU A O 1
ATOM 752 N N . GLU A 1 98 ? 5.526 1.092 6.509 1.00 91.44 98 GLU A N 1
ATOM 753 C CA . GLU A 1 98 ? 4.693 2.284 6.698 1.00 91.44 98 GLU A CA 1
ATOM 754 C C . GLU A 1 98 ? 3.293 2.093 6.113 1.00 91.44 98 GLU A C 1
ATOM 756 O O . GLU A 1 98 ? 2.290 2.417 6.752 1.00 91.44 98 GLU A O 1
ATOM 761 N N . LEU A 1 99 ? 3.205 1.531 4.903 1.00 92.88 99 LEU A N 1
ATOM 762 C CA . LEU A 1 99 ? 1.918 1.267 4.277 1.00 92.88 99 LEU A CA 1
ATOM 763 C C . LEU A 1 99 ? 1.113 0.243 5.084 1.00 92.88 99 LEU A C 1
ATOM 765 O O . LEU A 1 99 ? -0.068 0.469 5.308 1.00 92.88 99 LEU A O 1
ATOM 769 N N . VAL A 1 100 ? 1.715 -0.854 5.548 1.00 93.12 100 VAL A N 1
ATOM 770 C CA . VAL A 1 100 ? 1.013 -1.858 6.367 1.00 93.12 100 VAL A CA 1
ATOM 771 C C . VAL A 1 100 ? 0.501 -1.252 7.672 1.00 93.12 100 VAL A C 1
ATOM 773 O O . VAL A 1 100 ? -0.681 -1.416 7.981 1.00 93.12 100 VAL A O 1
ATOM 776 N N . ALA A 1 101 ? 1.341 -0.500 8.385 1.00 90.25 101 ALA A N 1
ATOM 777 C CA . ALA A 1 101 ? 0.948 0.199 9.606 1.00 90.25 101 ALA A CA 1
ATOM 778 C C . ALA A 1 101 ? -0.252 1.123 9.356 1.00 90.25 101 ALA A C 1
ATOM 780 O O . ALA A 1 101 ? -1.256 1.066 10.063 1.00 90.25 101 ALA A O 1
ATOM 781 N N . PHE A 1 102 ? -0.183 1.919 8.288 1.00 90.25 102 PHE A N 1
ATOM 782 C CA . PHE A 1 102 ? -1.255 2.821 7.891 1.00 90.25 102 PHE A CA 1
ATOM 783 C C . PHE A 1 102 ? -2.551 2.089 7.512 1.00 90.25 102 PHE A C 1
ATOM 785 O O . PHE A 1 102 ? -3.637 2.511 7.904 1.00 90.25 102 PHE A O 1
ATOM 792 N N . LEU A 1 103 ? -2.465 0.991 6.756 1.00 92.31 103 LEU A N 1
ATOM 793 C CA . LEU A 1 103 ? -3.638 0.223 6.330 1.00 92.31 103 LEU A CA 1
ATOM 794 C C . LEU A 1 103 ? -4.341 -0.447 7.509 1.00 92.31 103 LEU A C 1
ATOM 796 O O . LEU A 1 103 ? -5.574 -0.455 7.551 1.00 92.31 103 LEU A O 1
ATOM 800 N N . ASN A 1 104 ? -3.567 -0.974 8.458 1.00 90.44 104 ASN A N 1
ATOM 801 C CA . ASN A 1 104 ? -4.085 -1.543 9.696 1.00 90.44 104 ASN A CA 1
ATOM 802 C C . ASN A 1 104 ? -4.713 -0.457 10.577 1.00 90.44 104 ASN A C 1
ATOM 804 O O . ASN A 1 104 ? -5.849 -0.629 11.014 1.00 90.44 104 ASN A O 1
ATOM 808 N N . PHE A 1 105 ? -4.052 0.696 10.726 1.00 87.00 105 PHE A N 1
ATOM 809 C CA . PHE A 1 105 ? -4.602 1.848 11.442 1.00 87.00 105 PHE A CA 1
ATOM 810 C C . PHE A 1 105 ? -5.938 2.327 10.853 1.00 87.00 105 PHE A C 1
ATOM 812 O O . PHE A 1 105 ? -6.924 2.485 11.568 1.00 87.00 105 PHE A O 1
ATOM 819 N N . CYS A 1 106 ? -6.003 2.517 9.534 1.00 87.75 106 CYS A N 1
ATOM 820 C CA . CYS A 1 106 ? -7.223 2.952 8.857 1.00 87.75 106 CYS A CA 1
ATOM 821 C C . CYS A 1 106 ? -8.299 1.849 8.772 1.00 87.75 106 CYS A C 1
ATOM 823 O O . CYS A 1 106 ? -9.354 2.088 8.181 1.00 87.75 106 CYS A O 1
ATOM 825 N N . GLY A 1 107 ? -8.040 0.633 9.274 1.00 88.81 107 GLY A N 1
ATOM 826 C CA . GLY A 1 107 ? -8.960 -0.502 9.174 1.00 88.81 107 GLY A CA 1
ATOM 827 C C . GLY A 1 107 ? -9.309 -0.878 7.729 1.00 88.81 107 GLY A C 1
ATOM 828 O O . GLY A 1 107 ? -10.424 -1.339 7.458 1.00 88.81 107 GLY A O 1
ATOM 829 N N . MET A 1 108 ? -8.393 -0.643 6.780 1.00 90.31 108 MET A N 1
ATOM 830 C CA . MET A 1 108 ? -8.682 -0.801 5.355 1.00 90.31 108 MET A CA 1
ATOM 831 C C . MET A 1 108 ? -9.002 -2.2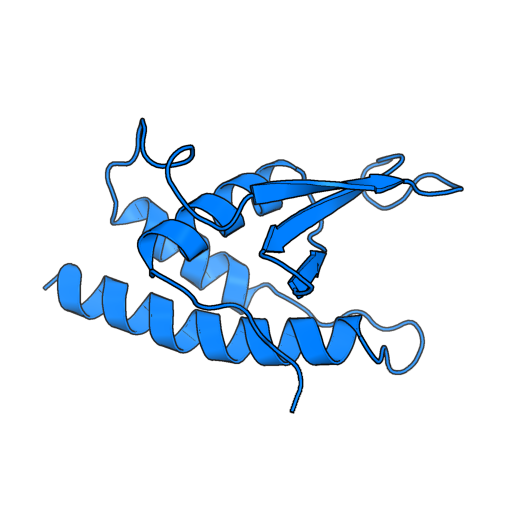54 5.024 1.00 90.31 108 MET A C 1
ATOM 833 O O . MET A 1 108 ? -8.256 -3.174 5.372 1.00 90.31 108 MET A O 1
ATOM 837 N N . GLN A 1 109 ? -10.112 -2.465 4.322 1.00 90.69 109 GLN A N 1
ATOM 838 C CA . GLN A 1 109 ? -10.506 -3.788 3.855 1.00 90.69 109 GLN A CA 1
ATOM 839 C C . GLN A 1 109 ? -9.683 -4.226 2.645 1.00 90.69 109 GLN A C 1
ATOM 841 O O . GLN A 1 109 ? -8.979 -3.435 2.018 1.00 90.69 109 GLN A O 1
ATOM 846 N N . GLU A 1 110 ? -9.756 -5.517 2.344 1.00 88.00 110 GLU A N 1
ATOM 847 C CA . GLU A 1 110 ? -9.185 -6.058 1.121 1.00 88.00 110 GLU A CA 1
ATOM 848 C C . GLU A 1 110 ? -9.831 -5.415 -0.122 1.00 88.00 110 GLU A C 1
ATOM 850 O O . GLU A 1 110 ? -11.036 -5.171 -0.158 1.00 88.00 110 GLU A O 1
ATOM 855 N N . PHE A 1 111 ? -9.037 -5.175 -1.168 1.00 86.00 111 PHE A N 1
ATOM 856 C CA . PHE A 1 111 ? -9.506 -4.641 -2.447 1.00 86.00 111 PHE A CA 1
ATOM 857 C C . PHE A 1 111 ? -9.815 -5.802 -3.398 1.00 86.00 111 PHE A C 1
ATOM 859 O O . PHE A 1 111 ? -9.124 -6.027 -4.408 1.00 86.00 111 PHE A O 1
ATOM 866 N N . THR A 1 112 ? -10.858 -6.560 -3.054 1.00 74.31 112 THR A N 1
ATOM 867 C CA . THR A 1 112 ? -11.414 -7.602 -3.919 1.00 74.31 112 THR A CA 1
ATOM 868 C C . THR A 1 112 ? -11.861 -6.947 -5.218 1.00 74.31 112 THR A C 1
ATOM 870 O O . THR A 1 112 ? -12.624 -5.980 -5.210 1.00 74.31 112 THR A O 1
ATOM 873 N N . SER A 1 113 ? -11.322 -7.406 -6.343 1.00 59.03 113 SER A N 1
ATOM 874 C CA . SER A 1 113 ? -11.724 -6.902 -7.656 1.00 59.03 113 SER A CA 1
ATOM 875 C C . SER A 1 113 ? -13.227 -7.129 -7.839 1.00 59.03 113 SER A C 1
ATOM 877 O O . SER A 1 113 ? -13.662 -8.276 -7.798 1.00 59.03 113 SER A O 1
ATOM 879 N N . GLY A 1 114 ? -13.994 -6.058 -8.044 1.00 44.59 114 GLY A N 1
ATOM 880 C CA . GLY A 1 114 ? -15.152 -6.124 -8.937 1.00 44.5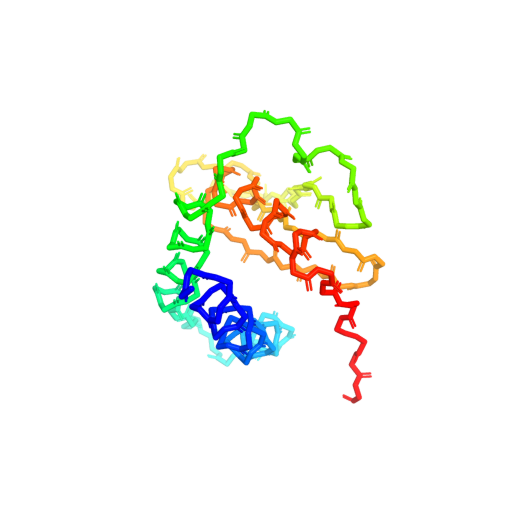9 114 GLY A CA 1
ATOM 881 C C . GLY A 1 114 ? -14.686 -6.164 -10.386 1.00 44.59 114 GLY A C 1
ATOM 882 O O . GLY A 1 114 ? -13.604 -5.587 -10.668 1.00 44.59 114 GLY A O 1
#

Foldseek 3Di:
DLVVLLLVLLVQLVVLQLVQQVCVVPPDPPDHDDCVSNLVSLVSNVVSDPDDDQLPDAQKDKDWAAAPAQDPPRDRIFIWIDHDPRIGTDDDVVSNSSVSSSCRVSVPDGPDDD

Radius of gyration: 14.05 Å; chains: 1; bounding box: 35×31×40 Å